Protein 6L9S (pdb70)

Solvent-accessible surface area: 5940 Å² total; per-residue (Å²): 122,49,43,51,91,9,96,3,14,5,60,35,82,89,58,30,15,88,81,153,119,17,42,0,24,44,52,91,82,0,42,0,27,0,97,1,70,6,112,86,46,76,0,0,0,0,0,0,102,19,20,119,96,26,0,50,134,0,28,111,76,0,93,119,54,12,105,103,44,19,22,9,110,80,108,93,60,6,30,11,23,1,131,19,20,31,65,66,26,66,47,73,16,87,19,89,3,34,66,70,33,88,25,8,0,0,0,1,65,36,69,14,32,97,42,29,0,106,6,49,0,52,4,25,139

Secondary structure (DSSP, 8-state):
---SEEEEEB-TTSSSBS-SEEEEETTSEEEEEEE---SS--B--EEESSSHHHHHHHHHHHHHH-TTT---SS-TTEEEE---BPTT-EEEEEEE--SSEEEEEE--STTTTTTT-EEEEEEE-

Organism: Roseiflexus castenholzii (strain DSM 13941 / HLO8) (NCBI:txid383372)

Nearest PDB structures (foldseek):
  6l9s-assembly1_A  TM=1.008E+00  e=8.672E-29  Roseiflexus castenholzii DSM 13941
  2aan-assembly1_A  TM=9.507E-01  e=1.777E-15  Chloroflexus aurantiacus
  1ov8-assembly1_A  TM=9.405E-01  e=5.048E-15  Chloroflexus aurantiacus
  2dv6-assembly1_D  TM=6.921E-01  e=9.393E-07  Hyphomicrobium denitrificans
  1kcw-assembly1_A  TM=6.116E-01  e=3.022E-04  Homo sapiens

B-factor: mean 22.35, std 5.27, range [14.63, 41.98]

Structure (mmCIF, N/CA/C/O backbone):
data_6L9S
#
_entry.id   6L9S
#
_cell.length_a   30.989
_cell.length_b   57.420
_cell.length_c   65.040
_cell.angle_alpha   90.000
_cell.angle_beta   90.000
_cell.angle_gamma   90.000
#
_symmetry.space_group_name_H-M   'P 2 21 21'
#
loop_
_entity.id
_entity.type
_entity.pdbx_description
1 polymer 'Blue (Type 1) copper domain protein'
2 non-polymer 'COPPER (I) ION'
3 water water
#
loop_
_atom_site.group_PDB
_atom_site.id
_atom_site.type_symbol
_atom_site.label_atom_id
_atom_site.label_alt_id
_atom_site.label_comp_id
_atom_site.label_asym_id
_atom_site.label_entity_id
_atom_site.label_seq_id
_atom_site.pdbx_PDB_ins_code
_atom_site.Cartn_x
_atom_site.Cartn_y
_atom_site.Cartn_z
_atom_site.occupancy
_atom_site.B_iso_or_equiv
_atom_site.auth_seq_id
_atom_site.auth_comp_id
_atom_site.auth_asym_id
_atom_site.auth_atom_id
_atom_site.pdbx_PDB_model_num
ATOM 1 N N . GLY A 1 5 ? -0.910 -30.535 12.898 1.00 38.42 35 GLY A N 1
ATOM 2 C CA . GLY A 1 5 ? -0.907 -29.040 12.858 1.00 37.56 35 GLY A CA 1
ATOM 3 C C . GLY A 1 5 ? -2.266 -28.421 13.162 1.00 35.43 35 GLY A C 1
ATOM 4 O O . GLY A 1 5 ? -2.363 -27.201 13.293 1.00 37.62 35 GLY A O 1
ATOM 5 N N . ALA A 1 6 ? -3.311 -29.251 13.278 1.00 33.19 36 ALA A N 1
ATOM 6 C CA . ALA A 1 6 ? -4.679 -28.790 13.527 1.00 31.42 36 ALA A CA 1
ATOM 7 C C . ALA A 1 6 ? -4.800 -28.252 14.961 1.00 30.50 36 ALA A C 1
ATOM 8 O O . ALA A 1 6 ? -4.316 -28.872 15.908 1.00 30.00 36 ALA A O 1
ATOM 10 N N . SER A 1 7 ? -5.466 -27.099 15.102 1.00 27.54 37 SER A N 1
ATOM 11 C CA . SER A 1 7 ? -5.671 -26.436 16.381 1.00 26.38 37 SER A CA 1
ATOM 12 C C . SER A 1 7 ? -7.132 -25.988 16.504 1.00 23.86 37 SER A C 1
ATOM 13 O O . SER A 1 7 ?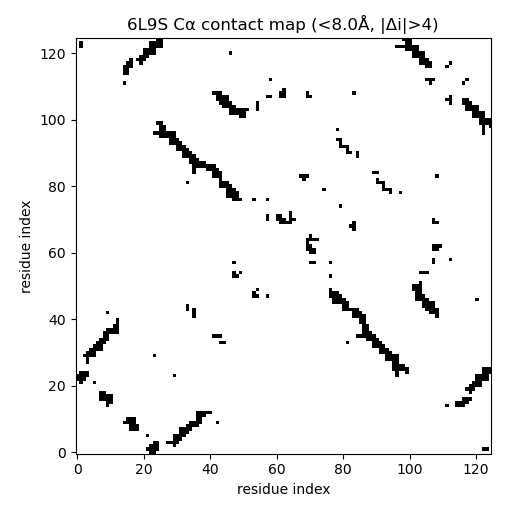 -7.796 -25.752 15.491 1.00 22.38 37 SER A O 1
ATOM 16 N N . THR A 1 8 ? -7.614 -25.873 17.749 1.00 22.52 38 THR A N 1
ATOM 17 C CA . THR A 1 8 ? -8.968 -25.396 18.041 1.00 22.78 38 THR A CA 1
ATOM 18 C C . THR A 1 8 ? -8.952 -23.929 18.497 1.00 22.68 38 THR A C 1
ATOM 19 O O . THR A 1 8 ? -10.011 -23.368 18.773 1.00 21.85 38 THR A O 1
ATOM 23 N N . THR A 1 9 ? -7.759 -23.331 18.595 1.00 23.01 39 THR A N 1
ATOM 24 C CA . THR A 1 9 ? -7.593 -21.940 19.004 1.00 23.71 39 THR A CA 1
ATOM 25 C C . THR A 1 9 ? -6.667 -21.246 18.005 1.00 23.61 39 THR A C 1
ATOM 26 O O . THR A 1 9 ? -5.514 -21.633 17.858 1.00 23.52 39 THR A O 1
ATOM 30 N N . ILE A 1 10 ? -7.195 -20.219 17.334 1.00 22.67 40 ILE A N 1
ATOM 31 C CA . ILE A 1 10 ? -6.513 -19.570 16.232 1.00 22.68 40 ILE A CA 1
ATOM 32 C C . ILE A 1 10 ? -6.447 -18.073 16.533 1.00 22.06 40 ILE A C 1
ATOM 33 O O . ILE A 1 10 ? -7.445 -17.479 16.924 1.00 21.73 40 ILE A O 1
ATOM 38 N N . GLU A 1 11 ? -5.256 -17.496 16.362 1.00 22.17 41 GLU A N 1
ATOM 39 C CA . GLU A 1 11 ? -5.038 -16.063 16.438 1.00 24.33 41 GLU A CA 1
ATOM 40 C C . GLU A 1 11 ? -4.573 -15.569 15.067 1.00 23.08 41 GLU A C 1
ATOM 41 O O . GLU A 1 11 ? -3.654 -16.128 14.480 1.00 22.66 41 GLU A O 1
ATOM 47 N N . ILE A 1 12 ? -5.233 -14.522 14.569 1.00 21.97 42 ILE A N 1
ATOM 48 C CA . ILE A 1 12 ? -4.945 -13.959 13.262 1.00 20.99 42 ILE A CA 1
ATOM 49 C C . ILE A 1 12 ? -5.156 -12.443 13.335 1.00 21.19 42 ILE A C 1
ATOM 50 O O . ILE A 1 12 ? -5.950 -11.965 14.141 1.00 20.55 42 ILE A O 1
ATOM 55 N N . ALA A 1 13 ? -4.413 -11.711 12.499 1.00 21.02 43 ALA A N 1
ATOM 56 C CA . ALA A 1 13 ? -4.410 -10.262 12.503 1.00 21.09 43 ALA A CA 1
ATOM 57 C C . ALA A 1 13 ? -4.147 -9.737 11.091 1.00 21.29 43 ALA A C 1
ATOM 58 O O . ALA A 1 13 ? -3.608 -10.447 10.240 1.00 19.96 43 ALA A O 1
ATOM 60 N N . SER A 1 14 ? -4.512 -8.470 10.871 1.00 21.29 44 SER A N 1
ATOM 61 C CA . SER A 1 14 ? -4.102 -7.750 9.687 1.00 21.71 44 SER A CA 1
ATOM 62 C C . SER A 1 14 ? -2.576 -7.602 9.698 1.00 22.25 44 SER A C 1
ATOM 63 O O . SER A 1 14 ? -1.972 -7.550 10.764 1.00 21.80 44 SER A O 1
ATOM 66 N N . ASP A 1 15 ? -1.986 -7.542 8.500 1.00 23.32 45 ASP A N 1
ATOM 67 C CA . ASP A 1 15 ? -0.558 -7.310 8.300 1.00 24.60 45 ASP A CA 1
ATOM 68 C C . ASP A 1 15 ? -0.282 -5.798 8.289 1.00 25.18 45 ASP A C 1
ATOM 69 O O . ASP A 1 15 ? -0.047 -5.205 7.231 1.00 25.04 45 ASP A O 1
ATOM 74 N N . GLY A 1 16 ? -0.289 -5.191 9.478 1.00 26.49 46 GLY A N 1
ATOM 75 C CA . GLY A 1 16 ? -0.124 -3.743 9.631 1.00 27.25 46 GLY A CA 1
ATOM 76 C C . GLY A 1 16 ? -1.154 -2.975 8.816 1.00 27.66 46 GLY A C 1
ATOM 77 O O . GLY A 1 16 ? -2.356 -3.113 9.053 1.00 27.68 46 GLY A O 1
ATOM 78 N N . GLU A 1 17 ? -0.674 -2.205 7.829 1.00 28.48 47 GLU A N 1
ATOM 79 C CA . GLU A 1 17 ? -1.512 -1.350 6.979 1.00 28.93 47 GLU A CA 1
ATOM 80 C C . GLU A 1 17 ? -1.826 -2.028 5.638 1.00 28.71 47 GLU A C 1
ATOM 81 O O . GLU A 1 17 ? -2.574 -1.474 4.829 1.00 28.46 47 GLU A O 1
ATOM 87 N N . ASN A 1 18 ? -1.275 -3.225 5.408 1.00 28.11 48 ASN A N 1
ATOM 88 C CA . ASN A 1 18 ? -1.422 -3.916 4.129 1.00 27.36 48 ASN A CA 1
ATOM 89 C C . ASN A 1 18 ? -2.768 -4.650 4.084 1.00 26.41 48 ASN A C 1
ATOM 90 O O . ASN A 1 18 ? -3.363 -4.953 5.124 1.00 25.41 48 ASN A O 1
ATOM 95 N N . LEU A 1 19 ? -3.229 -4.932 2.859 1.00 25.16 49 LEU A N 1
ATOM 96 C CA . LEU A 1 19 ? -4.448 -5.696 2.615 1.00 23.69 49 LEU A CA 1
ATOM 97 C C . LEU A 1 19 ? -4.099 -7.188 2.624 1.00 23.00 49 LEU A C 1
ATOM 98 O O . LEU A 1 19 ? -4.091 -7.847 1.585 1.00 21.33 49 LEU A O 1
ATOM 103 N N . ALA A 1 20 ? -3.789 -7.692 3.821 1.00 21.71 50 ALA A N 1
ATOM 104 C CA . ALA A 1 20 ? -3.402 -9.073 4.031 1.00 21.05 50 ALA A CA 1
ATOM 105 C C . ALA A 1 20 ? -3.555 -9.415 5.514 1.00 20.36 50 ALA A C 1
ATOM 106 O O . ALA A 1 20 ? -3.585 -8.516 6.363 1.00 20.26 50 ALA A O 1
ATOM 108 N N . TYR A 1 21 ? -3.685 -10.716 5.793 1.00 20.08 51 TYR A N 1
ATOM 109 C CA . TYR A 1 21 ? -3.602 -11.271 7.136 1.00 20.14 51 TYR A CA 1
ATOM 110 C C . TYR A 1 21 ? -2.146 -11.676 7.390 1.00 20.84 51 TYR A C 1
ATOM 111 O O . TYR A 1 21 ? -1.352 -11.770 6.448 1.00 20.90 51 TYR A O 1
ATOM 120 N N . ASP A 1 22 ? -1.806 -11.924 8.659 1.00 21.48 52 ASP A N 1
ATOM 121 C CA . ASP A 1 22 ? -0.462 -12.353 9.024 1.00 22.22 52 ASP A CA 1
ATOM 122 C C . ASP A 1 22 ? -0.319 -13.864 8.777 1.00 22.96 52 ASP A C 1
ATOM 123 O O . ASP A 1 22 ? 0.776 -14.410 8.905 1.00 22.42 52 ASP A O 1
ATOM 128 N N . LYS A 1 23 ? -1.431 -14.519 8.416 1.00 23.94 53 LYS A N 1
ATOM 129 C CA . LYS A 1 23 ? -1.480 -15.940 8.056 1.00 25.04 53 LYS A CA 1
ATOM 130 C C . LYS A 1 23 ? -2.390 -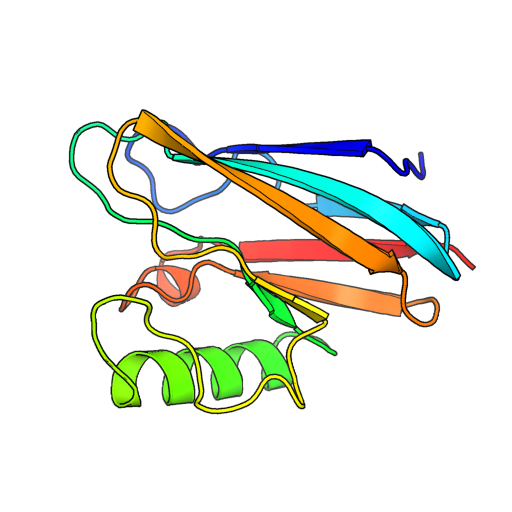16.116 6.836 1.00 24.76 53 LYS A C 1
ATOM 131 O O . LYS A 1 23 ? -3.522 -15.638 6.848 1.00 23.19 53 LYS A O 1
ATOM 137 N N 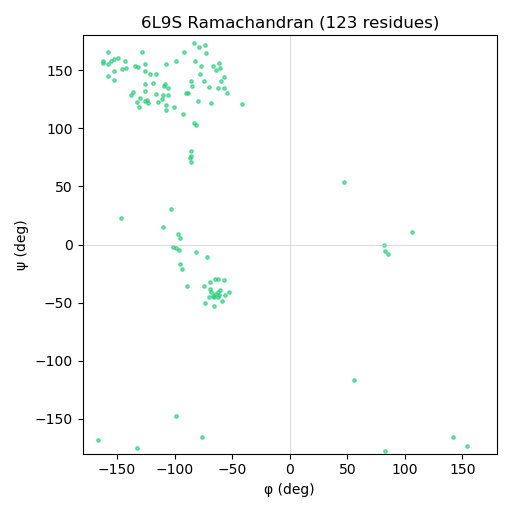. LYS A 1 24 ? -1.903 -16.802 5.794 1.00 24.95 54 LYS A N 1
ATOM 138 C CA . LYS A 1 24 ? -2.749 -17.115 4.640 1.00 26.39 54 LYS A CA 1
ATOM 139 C C . LYS A 1 24 ? -3.339 -18.526 4.785 1.00 25.19 54 LYS A C 1
ATOM 140 O O . LYS A 1 24 ? -4.139 -18.930 3.953 1.00 24.30 54 LYS A O 1
ATOM 146 N N . GLU A 1 25 ? -2.947 -19.270 5.826 1.00 24.90 55 GLU A N 1
ATOM 147 C CA . GLU A 1 25 ? -3.522 -20.601 6.058 1.00 25.75 55 GLU A CA 1
ATOM 148 C C . GLU A 1 25 ? -3.473 -20.963 7.547 1.00 23.74 55 GLU A C 1
ATOM 149 O O . GLU A 1 25 ? -2.601 -20.528 8.286 1.00 22.71 55 GLU A O 1
ATOM 155 N N . PHE A 1 26 ? -4.455 -21.763 7.969 1.00 22.12 56 PHE A N 1
ATOM 156 C CA . PHE A 1 26 ? -4.424 -22.441 9.251 1.00 21.12 56 PHE A CA 1
ATOM 157 C C . PHE A 1 26 ? -5.315 -23.683 9.158 1.00 20.46 56 PHE A C 1
ATOM 158 O O . PHE A 1 26 ? -6.180 -23.776 8.279 1.00 20.50 56 PHE A O 1
ATOM 166 N N . THR A 1 27 ? -5.056 -24.648 10.044 1.00 19.64 57 THR A N 1
ATOM 167 C CA . THR A 1 27 ? -5.742 -25.928 10.029 1.00 19.41 57 THR A CA 1
ATOM 168 C C . THR A 1 27 ? -6.500 -26.118 11.345 1.00 18.64 57 THR A C 1
ATOM 169 O O . THR A 1 27 ? -5.994 -25.787 12.422 1.00 19.42 57 THR A O 1
ATOM 173 N N . VAL A 1 28 ? -7.717 -26.654 11.232 1.00 17.62 58 VAL A N 1
ATOM 174 C CA . VAL A 1 28 ? -8.574 -26.927 12.371 1.00 17.34 58 VAL A CA 1
ATOM 175 C C . VAL A 1 28 ? -9.114 -28.347 12.240 1.00 17.21 58 VAL A C 1
ATOM 176 O O . VAL A 1 28 ? -9.251 -28.863 11.134 1.00 17.14 58 VAL A O 1
ATOM 180 N N . PRO A 1 29 ? -9.452 -29.020 13.361 1.00 17.53 59 PRO A N 1
ATOM 181 C CA . PRO A 1 29 ? -10.030 -30.362 13.297 1.00 17.54 59 PRO A CA 1
ATOM 182 C C . PRO A 1 29 ? -11.553 -30.332 13.094 1.00 17.54 59 PRO A C 1
ATOM 183 O O . PRO A 1 29 ? -12.252 -29.551 13.747 1.00 17.94 59 PRO A O 1
ATOM 187 N N . THR A 1 30 ? -12.042 -31.203 12.205 1.00 17.98 60 THR A N 1
ATOM 188 C CA . THR A 1 30 ? -13.454 -31.272 11.848 1.00 18.15 60 THR A CA 1
ATOM 189 C C . THR A 1 30 ? -14.304 -31.568 13.092 1.00 18.37 60 THR A C 1
ATOM 190 O O . THR A 1 30 ? -13.911 -32.360 13.961 1.00 18.51 60 THR A O 1
ATOM 194 N N . GLY A 1 31 ? -15.466 -30.907 13.164 1.00 17.97 61 GLY A N 1
ATOM 195 C CA . GLY A 1 31 ? -16.536 -31.259 14.085 1.00 18.51 61 GLY A CA 1
ATOM 196 C C . GLY A 1 31 ? -16.339 -30.720 15.494 1.00 18.51 61 GLY A C 1
ATOM 197 O O . GLY A 1 31 ? -17.190 -30.949 16.350 1.00 19.26 61 GLY A O 1
ATOM 198 N N . GLN A 1 32 ? -15.237 -30.000 15.736 1.00 18.44 62 GLN A N 1
ATOM 199 C CA . GLN A 1 32 ? -14.900 -29.491 17.069 1.00 18.49 62 GLN A CA 1
ATOM 200 C C . GLN A 1 32 ? -15.121 -27.973 17.122 1.00 18.13 62 GLN A C 1
ATOM 201 O O . GLN A 1 32 ? -15.083 -27.281 16.097 1.00 17.67 62 GLN A O 1
ATOM 207 N N . THR A 1 33 ? -15.353 -27.470 18.339 1.00 17.48 63 THR A N 1
ATOM 208 C CA . THR A 1 33 ? -15.521 -26.045 18.591 1.00 17.10 63 THR A CA 1
ATOM 209 C C . THR A 1 33 ? -14.180 -25.342 18.352 1.00 17.42 63 THR A C 1
ATOM 210 O O . THR A 1 33 ? -13.179 -25.678 18.974 1.00 16.36 63 THR A O 1
ATOM 214 N N . ILE A 1 34 ? -14.184 -24.375 17.428 1.00 17.67 64 ILE A N 1
ATOM 215 C CA . ILE A 1 34 ? -13.004 -23.592 17.084 1.00 18.02 64 ILE A CA 1
ATOM 216 C C . ILE A 1 34 ? -13.193 -22.175 17.627 1.00 18.07 64 ILE A C 1
ATOM 217 O O . ILE A 1 34 ? -14.281 -21.615 17.520 1.00 17.71 64 ILE A O 1
ATOM 222 N N . THR A 1 35 ? -12.117 -21.619 18.190 1.00 18.62 65 THR A N 1
ATOM 223 C CA . THR A 1 35 ? -12.046 -20.217 18.581 1.00 19.75 65 THR A CA 1
ATOM 224 C C . THR A 1 35 ? -11.063 -19.508 17.647 1.00 19.69 65 THR A C 1
ATOM 225 O O . THR A 1 35 ? -9.927 -19.946 17.502 1.00 20.40 65 THR A O 1
ATOM 229 N N . VAL A 1 36 ? -11.525 -18.432 17.003 1.00 19.22 66 VAL A N 1
ATOM 230 C CA . VAL A 1 36 ? -10.680 -17.595 16.176 1.00 18.97 66 VAL A CA 1
ATOM 231 C C . VAL A 1 36 ? -10.771 -16.162 16.712 1.00 19.27 66 VAL A C 1
ATOM 232 O O . VAL A 1 36 ? -11.863 -15.589 16.789 1.00 18.87 66 VAL A O 1
ATOM 236 N N . THR A 1 37 ? -9.616 -15.603 17.084 1.00 18.84 67 THR A N 1
ATOM 237 C CA . THR A 1 37 ? -9.514 -14.220 17.502 1.00 19.17 67 THR A CA 1
ATOM 238 C C . THR A 1 37 ? -8.814 -13.423 16.400 1.00 19.41 67 THR A C 1
ATOM 239 O O . THR A 1 37 ? -7.669 -13.720 16.047 1.00 19.46 67 THR A O 1
ATOM 243 N N . PHE A 1 38 ? -9.520 -12.416 15.872 1.00 19.48 68 PHE A N 1
ATOM 244 C CA . PHE A 1 38 ? -9.005 -11.546 14.828 1.00 19.80 68 PHE A CA 1
ATOM 245 C C . PHE A 1 38 ? -8.751 -10.148 15.408 1.00 20.60 68 PHE A C 1
ATOM 246 O O . PHE A 1 38 ? -9.637 -9.566 16.035 1.00 19.59 68 PHE A O 1
ATOM 254 N N . LYS A 1 39 ? -7.539 -9.629 15.179 1.00 21.53 69 LYS A N 1
ATOM 255 C CA . LYS A 1 39 ? -7.136 -8.287 15.608 1.00 22.90 69 LYS A CA 1
ATOM 256 C C . LYS A 1 39 ? -6.885 -7.415 14.372 1.00 21.35 69 LYS A C 1
ATOM 257 O O . LYS A 1 39 ? -6.072 -7.759 13.528 1.00 20.49 69 LYS A O 1
ATOM 263 N N . ASN A 1 40 ? -7.599 -6.289 14.281 1.00 20.93 70 ASN A N 1
ATOM 264 C CA . ASN A 1 40 ? -7.297 -5.238 13.321 1.00 21.19 70 ASN A CA 1
ATOM 265 C C . ASN A 1 40 ? -6.160 -4.379 13.898 1.00 22.25 70 ASN A C 1
ATOM 266 O O . ASN A 1 40 ? -6.381 -3.547 14.774 1.00 21.80 70 ASN A O 1
ATOM 271 N N . THR A 1 41 ? -4.942 -4.599 13.392 1.00 23.82 71 THR A N 1
ATOM 272 C CA . THR A 1 41 ? -3.736 -3.936 13.882 1.00 24.80 71 THR A CA 1
ATOM 273 C C . THR A 1 41 ? -3.413 -2.696 13.040 1.00 25.06 71 THR A C 1
ATOM 274 O O . THR A 1 41 ? -2.372 -2.078 13.240 1.00 25.18 71 THR A O 1
ATOM 278 N N . SER A 1 42 ? -4.293 -2.343 12.095 1.00 25.93 72 SER A N 1
ATOM 279 C CA . SER A 1 42 ? -4.076 -1.181 11.245 1.00 26.05 72 SER A CA 1
ATOM 280 C C . SER A 1 42 ? -4.297 0.093 12.067 1.00 27.33 72 SER A C 1
ATOM 281 O O . SER A 1 42 ? -4.879 0.046 13.156 1.00 26.91 72 SER A O 1
ATOM 284 N N . THR A 1 43 ? -3.823 1.215 11.517 1.00 28.03 73 THR A N 1
ATOM 285 C CA . THR A 1 43 ? -3.918 2.533 12.123 1.00 29.31 73 THR A CA 1
ATOM 286 C C . THR A 1 43 ? -5.222 3.211 11.696 1.00 28.45 73 THR A C 1
ATOM 287 O O . THR A 1 43 ? -5.811 3.950 12.484 1.00 27.95 73 THR A O 1
ATOM 291 N N . ALA A 1 44 ? -5.654 2.973 10.450 1.00 28.31 74 ALA A N 1
ATOM 292 C CA . ALA A 1 44 ? -6.711 3.788 9.855 1.00 28.73 74 ALA A CA 1
ATOM 293 C C . ALA A 1 44 ? -7.606 2.993 8.894 1.00 29.48 74 ALA A C 1
ATOM 294 O O . ALA A 1 44 ? -8.266 3.603 8.052 1.00 30.96 74 ALA A O 1
ATOM 296 N N . GLN A 1 45 ? -7.669 1.663 9.033 1.00 28.89 75 GLN A N 1
ATOM 297 C CA . GLN A 1 45 ? -8.464 0.838 8.115 1.00 28.12 75 GLN A CA 1
ATOM 298 C C . GLN A 1 45 ? -9.453 -0.032 8.893 1.00 26.11 75 GLN A C 1
ATOM 299 O O . GLN A 1 45 ? -9.239 -0.347 10.061 1.00 25.38 75 GLN A O 1
ATOM 305 N N . GLN A 1 46 ? -10.536 -0.409 8.209 1.00 24.91 76 GLN A N 1
ATOM 306 C CA . GLN A 1 46 ? -11.555 -1.298 8.745 1.00 24.11 76 GLN A CA 1
ATOM 307 C C . GLN A 1 46 ? -11.393 -2.673 8.093 1.00 22.11 76 GLN A C 1
ATOM 308 O O . GLN A 1 46 ? -11.221 -2.768 6.871 1.00 22.19 76 GLN A O 1
ATOM 314 N N . HIS A 1 47 ? -11.450 -3.716 8.930 1.00 20.01 77 HIS A N 1
ATOM 315 C CA . HIS A 1 47 ? -11.280 -5.098 8.516 1.00 19.04 77 HIS A CA 1
ATOM 316 C C . HIS A 1 47 ? -12.225 -6.015 9.297 1.00 18.28 77 HIS A C 1
ATOM 317 O O . HIS A 1 47 ? -12.564 -5.754 10.457 1.00 17.10 77 HIS A O 1
ATOM 324 N N . ASN A 1 48 ? -12.588 -7.133 8.659 1.00 17.88 78 ASN A N 1
ATOM 325 C CA . ASN A 1 48 ? -13.208 -8.253 9.328 1.00 17.62 78 ASN A CA 1
ATOM 326 C C . ASN A 1 48 ? -12.486 -9.528 8.879 1.00 17.84 78 ASN A C 1
ATOM 327 O O . ASN A 1 48 ? -11.485 -9.474 8.161 1.00 17.73 78 ASN A O 1
ATOM 332 N N . ILE A 1 49 ? -12.999 -10.669 9.334 1.00 17.53 79 ILE A N 1
ATOM 333 C CA . ILE A 1 49 ? -12.696 -11.948 8.737 1.00 17.65 79 ILE A CA 1
ATOM 334 C C . ILE A 1 49 ? -14.007 -12.731 8.621 1.00 17.49 79 ILE A C 1
ATOM 335 O O . ILE A 1 49 ? -14.798 -12.807 9.569 1.00 17.41 79 ILE A O 1
ATOM 340 N N . VAL A 1 50 ? -14.220 -13.278 7.425 1.00 17.34 80 VAL A N 1
ATOM 341 C CA . VAL A 1 50 ? -15.378 -14.057 7.079 1.00 17.60 80 VAL A CA 1
ATOM 342 C C . VAL A 1 50 ? -14.875 -15.396 6.538 1.00 17.58 80 VAL A C 1
ATOM 343 O O . VAL A 1 50 ? -14.098 -15.419 5.594 1.00 17.88 80 VAL A O 1
ATOM 347 N N . ILE A 1 51 ? -15.322 -16.491 7.158 1.00 17.56 81 ILE A N 1
ATOM 348 C CA . ILE A 1 51 ? -15.015 -17.844 6.702 1.00 17.75 81 ILE A CA 1
ATOM 349 C C . ILE A 1 51 ? -16.241 -18.365 5.941 1.00 17.61 81 ILE A C 1
ATOM 350 O O . ILE A 1 51 ? -17.339 -18.478 6.522 1.00 16.69 81 ILE A O 1
ATOM 355 N N . VAL A 1 52 ? -16.055 -18.668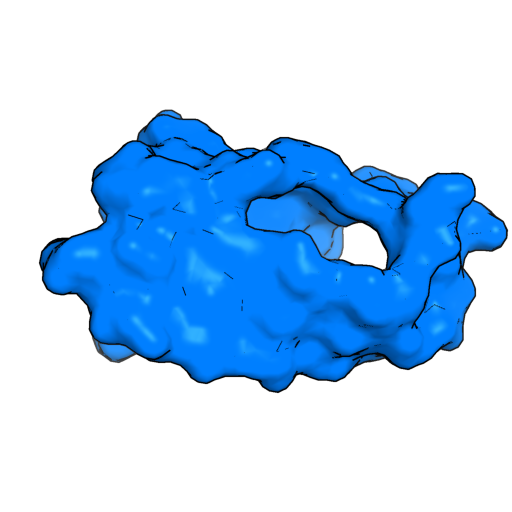 4.648 1.00 17.46 82 VAL A N 1
ATOM 356 C CA . VAL A 1 52 ? -17.169 -19.051 3.772 1.00 18.18 82 VAL A CA 1
ATOM 357 C C . VAL A 1 52 ? -17.226 -20.578 3.640 1.00 19.22 82 VAL A C 1
ATOM 358 O O . VAL A 1 52 ? -16.224 -21.276 3.847 1.00 17.89 82 VAL A O 1
ATOM 362 N N . LYS A 1 53 ? -18.415 -21.070 3.268 1.00 20.78 83 LYS A N 1
ATOM 363 C CA . LYS A 1 53 ? -18.680 -22.491 3.077 1.00 22.64 83 LYS A CA 1
ATOM 364 C C . LYS A 1 53 ? -18.296 -22.879 1.647 1.00 21.83 83 LYS A C 1
ATOM 365 O O . LYS A 1 53 ? -19.161 -23.071 0.793 1.00 21.37 83 LYS A O 1
ATOM 371 N N . GLY A 1 54 ? -16.990 -22.963 1.396 1.00 20.72 84 GLY A N 1
ATOM 372 C CA . GLY A 1 54 ? -16.477 -23.327 0.093 1.00 20.26 84 GLY A CA 1
ATOM 373 C C . GLY A 1 54 ? -15.236 -22.535 -0.258 1.00 19.40 84 GLY A C 1
ATOM 374 O O . GLY A 1 54 ? -14.610 -21.907 0.609 1.00 18.37 84 GLY A O 1
ATOM 375 N N . GLY A 1 55 ? -14.880 -22.588 -1.542 1.00 18.82 85 GLY A N 1
ATOM 376 C CA . GLY A 1 55 ? -13.663 -22.006 -2.042 1.00 19.36 85 GLY A CA 1
ATOM 377 C C . GLY A 1 55 ? -13.910 -20.651 -2.672 1.00 19.71 85 GLY A C 1
ATOM 378 O O . GLY A 1 55 ? -14.831 -19.934 -2.289 1.00 18.91 85 GLY A O 1
ATOM 379 N N . GLU A 1 56 ? -13.101 -20.351 -3.689 1.00 21.18 86 GLU A N 1
ATOM 380 C CA . GLU A 1 56 ? -12.962 -19.020 -4.261 1.00 22.53 86 GLU A CA 1
ATOM 381 C C . GLU A 1 56 ? -14.277 -18.571 -4.913 1.00 22.12 86 GLU A C 1
ATOM 382 O O . GLU A 1 56 ? -14.557 -17.372 -4.956 1.00 21.65 86 GLU A O 1
ATOM 388 N N . ASP A 1 57 ? -15.065 -19.527 -5.423 1.00 21.42 87 ASP A N 1
ATOM 389 C CA . ASP A 1 57 ? -16.354 -19.225 -6.062 1.00 21.68 87 ASP A CA 1
ATOM 390 C C . ASP A 1 57 ? -17.334 -18.673 -5.017 1.00 20.71 87 ASP A C 1
ATOM 391 O O . ASP A 1 57 ? -18.009 -17.671 -5.260 1.00 21.66 87 ASP A O 1
ATOM 396 N N . VAL A 1 58 ? -17.392 -19.329 -3.855 1.00 19.89 88 VAL A N 1
ATOM 397 C CA . VAL A 1 58 ? -18.299 -18.957 -2.765 1.00 19.50 88 VAL A CA 1
ATOM 398 C C . VAL A 1 58 ? -17.846 -17.611 -2.180 1.00 19.23 88 VAL A C 1
ATOM 399 O O . VAL A 1 58 ? -18.674 -16.751 -1.880 1.00 19.11 88 VAL A O 1
ATOM 403 N N . ALA A 1 59 ? -16.526 -17.433 -2.043 1.00 18.94 89 ALA A N 1
ATOM 404 C CA . ALA A 1 59 ? -15.940 -16.206 -1.488 1.00 18.80 89 ALA A CA 1
ATOM 405 C C . ALA A 1 59 ? -16.278 -14.996 -2.371 1.00 18.84 89 ALA A C 1
ATOM 406 O O . ALA A 1 59 ? -16.577 -13.912 -1.863 1.00 18.67 89 ALA A O 1
ATOM 408 N N . ALA A 1 60 ? -16.218 -15.180 -3.693 1.00 19.04 90 ALA A N 1
ATOM 409 C CA . ALA A 1 60 ? -16.489 -14.101 -4.640 1.00 19.43 90 ALA A CA 1
ATOM 410 C C . ALA A 1 60 ? -17.955 -13.653 -4.526 1.00 19.55 90 ALA A C 1
ATOM 411 O O . ALA A 1 60 ? -18.244 -12.457 -4.541 1.00 19.74 90 ALA A O 1
ATOM 413 N N . LYS A 1 61 ? -18.872 -14.618 -4.407 1.00 20.26 91 LYS A N 1
ATOM 414 C CA . LYS A 1 61 ? -20.314 -14.342 -4.305 1.00 21.06 91 LYS A CA 1
ATOM 415 C C . LYS A 1 61 ? -20.619 -13.615 -2.992 1.00 20.52 91 LYS A C 1
ATOM 416 O O . LYS A 1 61 ? -21.382 -12.643 -2.986 1.00 20.49 91 LYS A O 1
ATOM 422 N N . VAL A 1 62 ? -20.012 -14.086 -1.898 1.00 19.51 92 VAL A N 1
ATOM 423 C CA . VAL A 1 62 ? -20.177 -13.467 -0.578 1.00 19.34 92 VAL A CA 1
ATOM 424 C C . VAL A 1 62 ? -19.636 -12.033 -0.626 1.00 19.39 92 VAL A C 1
ATOM 425 O O . VAL A 1 62 ? -20.288 -11.108 -0.131 1.00 18.90 92 VAL A O 1
ATOM 429 N N . ASP A 1 63 ? -18.455 -11.865 -1.232 1.00 19.35 93 ASP A N 1
ATOM 430 C CA . ASP A 1 63 ? -17.796 -10.569 -1.312 1.00 20.14 93 ASP A CA 1
ATOM 431 C C . ASP A 1 63 ? -18.698 -9.582 -2.063 1.00 21.25 93 ASP A C 1
ATOM 432 O O . ASP A 1 63 ? -18.780 -8.412 -1.683 1.00 20.94 93 ASP A O 1
ATOM 437 N N . GLU A 1 64 ? -19.366 -10.063 -3.121 1.00 23.23 94 GLU A N 1
ATOM 438 C CA . GLU A 1 64 ? -20.269 -9.244 -3.941 1.00 25.73 94 GLU A CA 1
ATOM 439 C C . GLU A 1 64 ? -21.537 -8.898 -3.146 1.00 25.23 94 GLU A C 1
ATOM 440 O O . GLU A 1 64 ? -21.985 -7.747 -3.161 1.00 24.16 94 GLU A O 1
ATOM 446 N N . GLU A 1 65 ? -22.123 -9.890 -2.465 1.00 24.70 95 GLU A N 1
ATOM 447 C CA . GLU A 1 65 ? -23.267 -9.645 -1.577 1.00 25.88 95 GLU A CA 1
ATOM 448 C C . GLU A 1 65 ? -22.888 -8.590 -0.530 1.00 24.52 95 GLU A C 1
ATOM 449 O O . GLU A 1 65 ? -23.669 -7.686 -0.245 1.00 23.92 95 GLU A O 1
ATOM 455 N N . ALA A 1 66 ? -21.678 -8.728 0.024 1.00 23.45 96 ALA A N 1
ATOM 456 C CA . ALA A 1 66 ? -21.185 -7.889 1.108 1.00 23.73 96 ALA A CA 1
ATOM 457 C C . ALA A 1 66 ? -21.165 -6.413 0.689 1.00 23.67 96 ALA A C 1
ATOM 458 O O . ALA A 1 66 ? -21.644 -5.559 1.430 1.00 23.55 96 ALA A O 1
ATOM 460 N N . ILE A 1 67 ? -20.609 -6.116 -0.492 1.00 23.79 97 ILE A N 1
ATOM 461 C CA . ILE A 1 67 ? -20.482 -4.719 -0.944 1.00 24.27 97 ILE A CA 1
ATOM 462 C C . ILE A 1 67 ? -21.875 -4.147 -1.252 1.00 24.45 97 ILE A C 1
ATOM 463 O O . ILE A 1 67 ? -22.109 -2.952 -1.049 1.00 24.67 97 ILE A O 1
ATOM 468 N N . ASN A 1 68 ? -22.795 -4.997 -1.722 1.00 24.65 98 ASN A N 1
ATOM 469 C CA . ASN A 1 68 ? -24.179 -4.590 -1.965 1.00 26.05 98 ASN A CA 1
ATOM 470 C C . ASN A 1 68 ? -24.902 -4.325 -0.639 1.00 25.99 98 ASN A C 1
ATOM 471 O O . ASN A 1 68 ? -25.709 -3.403 -0.563 1.00 27.38 98 ASN A O 1
ATOM 476 N N . ALA A 1 69 ? -24.612 -5.157 0.362 1.00 25.68 99 ALA A N 1
ATOM 477 C CA . ALA A 1 69 ? -25.177 -5.041 1.724 1.00 25.30 99 ALA A CA 1
ATOM 478 C C . ALA A 1 69 ? -24.756 -3.703 2.343 1.00 24.77 99 ALA A C 1
ATOM 479 O O . ALA A 1 69 ? -25.575 -3.066 2.929 1.00 25.94 99 ALA A O 1
ATOM 481 N N . GLY A 1 70 ? -23.507 -3.318 2.195 1.00 23.35 100 GLY A N 1
ATOM 482 C CA . GLY A 1 70 ? -23.049 -2.011 2.668 1.00 23.33 100 GLY A CA 1
ATOM 483 C C . GLY A 1 70 ? -22.694 -1.933 4.138 1.00 22.84 100 GLY A C 1
ATOM 484 O O . GLY A 1 70 ? -22.774 -2.914 4.828 1.00 21.94 100 GLY A O 1
ATOM 485 N N . PRO A 1 71 ? -22.328 -0.729 4.562 1.00 22.87 101 PRO A N 1
ATOM 486 C CA . PRO A 1 71 ? -21.937 -0.442 5.933 1.00 22.73 101 PRO A CA 1
ATOM 487 C C . PRO A 1 71 ? -23.106 -0.586 6.918 1.00 22.64 101 PRO A C 1
ATOM 488 O O . PRO A 1 71 ? -24.216 -0.473 6.541 1.00 23.18 101 PRO A O 1
ATOM 492 N N . PRO A 1 72 ? -22.789 -0.878 8.170 1.00 23.32 102 PRO A N 1
ATOM 493 C CA . PRO A 1 72 ? -21.424 -0.833 8.697 1.00 22.96 102 PRO A CA 1
ATOM 494 C C . PRO A 1 72 ? -20.657 -2.164 8.647 1.00 22.18 102 PRO A C 1
ATOM 495 O O . PRO A 1 72 ? -19.471 -2.139 8.625 1.00 21.47 102 PRO A O 1
ATOM 499 N N . ASP A 1 73 ? -21.383 -3.274 8.555 1.00 22.30 103 ASP A N 1
ATOM 500 C CA . ASP A 1 73 ? -20.771 -4.621 8.659 1.00 21.61 103 ASP A CA 1
ATOM 501 C C . ASP A 1 73 ? -20.409 -5.307 7.340 1.00 21.05 103 ASP A C 1
ATOM 502 O O . ASP A 1 73 ? -19.715 -6.258 7.417 1.00 19.90 103 ASP A O 1
ATOM 507 N N . PHE A 1 74 ? -20.936 -4.868 6.207 1.00 21.11 104 PHE A N 1
ATOM 508 C CA . PHE A 1 74 ? -20.610 -5.458 4.890 1.00 21.20 104 PHE A CA 1
ATOM 509 C C . PHE A 1 74 ? -20.684 -6.989 4.946 1.00 21.29 104 PHE A C 1
ATOM 510 O O . PHE A 1 74 ? -19.718 -7.686 4.587 1.00 20.52 104 PHE A O 1
ATOM 518 N N . LEU A 1 75 ? -21.832 -7.501 5.405 1.00 21.45 105 LEU A N 1
ATOM 519 C CA . LEU A 1 75 ? -22.123 -8.931 5.368 1.00 22.50 105 LEU A CA 1
ATOM 520 C C . LEU A 1 75 ? -23.453 -9.146 4.657 1.00 23.12 105 LEU A C 1
ATOM 521 O O . LEU A 1 75 ? -24.343 -8.303 4.745 1.00 22.70 105 LEU A O 1
ATOM 526 N N . PRO A 1 76 ? -23.633 -10.291 3.961 1.00 23.80 106 PRO A N 1
ATOM 527 C CA . PRO A 1 76 ? -24.934 -10.661 3.405 1.00 24.94 106 PRO A CA 1
ATOM 528 C C . PRO A 1 76 ? -25.978 -10.836 4.519 1.00 25.68 106 PRO A C 1
ATOM 529 O O . PRO A 1 76 ? -25.611 -11.135 5.663 1.00 24.92 106 PRO A O 1
ATOM 533 N N . ALA A 1 77 ? -27.257 -10.684 4.154 1.00 27.38 107 ALA A N 1
ATOM 534 C CA . ALA A 1 77 ? -28.390 -10.686 5.087 1.00 30.11 107 ALA A CA 1
ATOM 535 C C . ALA A 1 77 ? -28.372 -11.933 5.981 1.00 32.57 107 ALA A C 1
ATOM 536 O O . ALA A 1 77 ? -28.655 -11.842 7.180 1.00 34.92 107 ALA A O 1
ATOM 538 N N . ASP A 1 78 ? -28.047 -13.087 5.390 1.00 33.31 108 ASP A N 1
ATOM 539 C CA . ASP A 1 78 ? -28.026 -14.365 6.105 1.00 35.17 108 ASP A CA 1
ATOM 540 C C . ASP A 1 78 ? -26.682 -15.069 5.877 1.00 34.56 108 ASP A C 1
ATOM 541 O O . ASP A 1 78 ? -25.937 -14.741 4.951 1.00 33.94 108 ASP A O 1
ATOM 546 N N . ARG A 1 79 ? -26.425 -16.083 6.708 1.00 34.25 109 ARG A N 1
ATOM 547 C CA . ARG A 1 79 ? -25.142 -16.756 6.772 1.00 34.00 109 ARG A CA 1
ATOM 548 C C . ARG A 1 79 ? -25.211 -18.115 6.060 1.00 31.84 109 ARG A C 1
ATOM 549 O O . ARG A 1 79 ? -24.484 -19.023 6.444 1.00 30.49 109 ARG A O 1
ATOM 557 N N . THR A 1 80 ? -26.048 -18.259 5.019 1.00 29.94 110 THR A N 1
ATOM 558 C CA . THR A 1 80 ? -26.217 -19.576 4.383 1.00 29.38 110 THR A CA 1
ATOM 559 C C . THR A 1 80 ? -24.887 -20.044 3.776 1.00 27.43 110 THR A C 1
ATOM 560 O O . THR A 1 80 ? -24.642 -21.233 3.728 1.00 27.32 110 THR A O 1
ATOM 564 N N . ASN A 1 81 ? -24.035 -19.105 3.346 1.00 25.57 111 ASN A N 1
ATOM 565 C CA . ASN A 1 81 ? -22.736 -19.429 2.747 1.00 24.98 111 ASN A CA 1
ATOM 566 C C . ASN A 1 81 ? -21.576 -19.033 3.671 1.00 23.33 111 ASN A C 1
ATOM 567 O O . ASN A 1 81 ? -20.431 -18.997 3.225 1.00 22.05 111 ASN A O 1
ATOM 572 N N . ILE A 1 82 ? -21.867 -18.771 4.951 1.00 22.40 112 ILE A N 1
ATOM 573 C CA . ILE A 1 82 ? -20.879 -18.272 5.897 1.00 21.52 112 ILE A CA 1
ATOM 574 C C . ILE A 1 82 ? -20.815 -19.218 7.103 1.00 20.96 112 ILE A C 1
ATOM 575 O O . ILE A 1 82 ? -21.828 -19.469 7.764 1.00 20.14 112 ILE A O 1
ATOM 580 N N . ILE A 1 83 ? -19.605 -19.722 7.377 1.00 19.26 113 ILE A N 1
ATOM 581 C CA . ILE A 1 83 ? -19.327 -20.548 8.549 1.00 18.98 113 ILE A CA 1
ATOM 582 C C . ILE A 1 83 ? -19.312 -19.654 9.792 1.00 18.25 113 ILE A C 1
ATOM 583 O O . ILE A 1 83 ? -19.962 -19.965 10.783 1.00 17.44 113 ILE A O 1
ATOM 588 N N . ALA A 1 84 ? -18.558 -18.551 9.718 1.00 17.92 114 ALA A N 1
ATOM 589 C CA . ALA A 1 84 ? -18.444 -17.594 10.812 1.00 17.79 114 ALA A CA 1
ATOM 590 C C . ALA A 1 84 ? -17.901 -16.266 10.277 1.00 17.81 114 ALA A C 1
ATOM 591 O O . ALA A 1 84 ? -17.235 -16.226 9.236 1.00 17.09 114 ALA A O 1
ATOM 593 N N . ALA A 1 85 ? -18.197 -15.182 11.003 1.00 17.98 115 ALA A N 1
ATOM 594 C CA . ALA A 1 85 ? -17.732 -13.854 10.638 1.00 18.25 115 ALA A CA 1
ATOM 595 C C . ALA A 1 85 ? -17.723 -12.935 11.863 1.00 18.33 115 ALA A C 1
ATOM 596 O O . ALA A 1 85 ? -18.587 -13.029 12.723 1.00 18.87 115 ALA A O 1
ATOM 598 N N . THR A 1 86 ? -16.733 -12.038 11.905 1.00 18.00 116 THR A N 1
ATOM 599 C CA . THR A 1 86 ? -16.683 -10.973 12.879 1.00 17.99 116 THR A CA 1
ATOM 600 C C . THR A 1 86 ? -17.545 -9.815 12.376 1.00 17.93 116 THR A C 1
ATOM 601 O O . THR A 1 86 ? -18.035 -9.831 11.243 1.00 17.02 116 THR A O 1
ATOM 605 N N . LYS A 1 87 ? -17.717 -8.810 13.237 1.00 18.60 117 LYS A N 1
ATOM 606 C CA . LYS A 1 87 ? -18.209 -7.514 12.825 1.00 19.56 117 LYS A CA 1
ATOM 607 C C . LYS A 1 87 ? -17.069 -6.808 12.075 1.00 18.72 117 LYS A C 1
ATOM 608 O O . LYS A 1 87 ? -15.934 -7.302 12.048 1.00 17.47 117 LYS A O 1
ATOM 614 N N . MET A 1 88 ? -17.375 -5.657 11.468 1.00 17.61 118 MET A N 1
ATOM 615 C CA . MET A 1 88 ? -16.377 -4.874 10.752 1.00 17.96 118 MET A CA 1
ATOM 616 C C . MET A 1 88 ? -15.632 -4.006 11.774 1.00 17.72 118 MET A C 1
ATOM 617 O O . MET A 1 88 ? -16.169 -3.023 12.275 1.00 17.15 118 MET A O 1
ATOM 622 N N . LEU A 1 89 ? -14.397 -4.411 12.092 1.00 17.93 119 LEU A N 1
ATOM 623 C CA . LEU A 1 89 ? -13.636 -3.843 13.194 1.00 18.39 119 LEU A CA 1
ATOM 624 C C . LEU A 1 89 ? -12.883 -2.589 12.740 1.00 18.58 119 LEU A C 1
ATOM 625 O O . LEU A 1 89 ? -12.312 -2.553 11.646 1.00 18.34 119 LEU A O 1
ATOM 630 N N . GLY A 1 90 ? -12.855 -1.589 13.628 1.00 18.25 120 GLY A N 1
ATOM 631 C CA . GLY A 1 90 ? -12.062 -0.391 13.448 1.00 18.40 120 GLY A CA 1
ATOM 632 C C . GLY A 1 90 ? -10.600 -0.654 13.792 1.00 18.06 120 GLY A C 1
ATOM 633 O O . GLY A 1 90 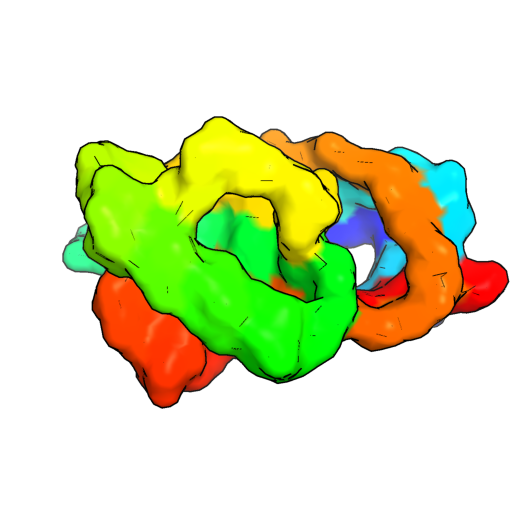? -10.265 -1.712 14.325 1.00 17.65 120 GLY A O 1
ATOM 634 N N . PRO A 1 91 ? -9.684 0.291 13.483 1.00 18.92 121 PRO A N 1
ATOM 635 C CA . PRO A 1 91 ? -8.280 0.150 13.866 1.00 18.65 121 PRO A CA 1
ATOM 636 C C . PRO A 1 91 ? -8.149 -0.096 15.380 1.00 18.48 121 PRO A C 1
ATOM 637 O O . PRO A 1 91 ? -8.780 0.597 16.183 1.00 18.06 121 PRO A O 1
ATOM 641 N N . GLY A 1 92 ? -7.378 -1.126 15.749 1.00 18.28 122 GLY A N 1
ATOM 642 C CA . GLY A 1 92 ? -7.162 -1.502 17.145 1.00 18.54 122 GLY A CA 1
ATOM 643 C C . GLY A 1 92 ? -8.271 -2.375 17.724 1.00 18.75 122 GLY A C 1
ATOM 644 O O . GLY A 1 92 ? -8.158 -2.835 18.859 1.00 18.52 122 GLY A O 1
ATOM 645 N N . GLY A 1 93 ? -9.348 -2.604 16.961 1.00 18.41 123 GLY A N 1
ATOM 646 C CA . GLY A 1 93 ? -10.434 -3.473 17.399 1.00 18.60 123 GLY A CA 1
ATOM 647 C C . GLY A 1 93 ? -10.058 -4.943 17.273 1.00 19.15 123 GLY A C 1
ATOM 648 O O . GLY A 1 93 ? -9.222 -5.306 16.443 1.00 19.57 123 GLY A O 1
ATOM 649 N N . SER A 1 94 ? -10.673 -5.792 18.106 1.00 18.99 124 SER A N 1
ATOM 650 C CA . SER A 1 94 ? -10.508 -7.238 18.007 1.00 19.24 124 SER A CA 1
ATOM 651 C C . SER A 1 94 ? -11.835 -7.934 18.324 1.00 18.91 124 SER A C 1
ATOM 652 O O . SER A 1 94 ? -12.718 -7.358 18.954 1.00 17.80 124 SER A O 1
ATOM 655 N N . GLU A 1 95 ? -11.981 -9.171 17.843 1.00 18.50 125 GLU A N 1
ATOM 656 C CA . GLU A 1 95 ? -13.180 -9.952 18.110 1.00 18.17 125 GLU A CA 1
ATOM 657 C C . GLU A 1 95 ? -12.830 -11.438 18.057 1.00 18.03 125 GLU A C 1
ATOM 658 O O . GLU A 1 95 ? -12.041 -11.853 17.222 1.00 17.68 125 GLU A O 1
ATOM 664 N N . THR A 1 96 ? -13.435 -12.203 18.971 1.00 17.90 126 THR A N 1
ATOM 665 C CA . THR A 1 96 ? -13.338 -13.650 19.005 1.00 18.33 126 THR A CA 1
ATOM 666 C C . THR A 1 96 ? -14.663 -14.238 18.511 1.00 18.40 126 THR A C 1
ATOM 667 O O . THR A 1 96 ? -15.732 -13.856 18.985 1.00 18.64 126 THR A O 1
ATOM 671 N N . ILE A 1 97 ? -14.569 -15.157 17.547 1.00 18.77 127 ILE A N 1
ATOM 672 C CA . ILE A 1 97 ? -15.717 -15.880 17.013 1.00 18.93 127 ILE A CA 1
ATOM 673 C C . ILE A 1 97 ? -15.533 -17.364 17.348 1.00 19.36 127 ILE A C 1
ATOM 674 O O . ILE A 1 97 ? -14.411 -17.857 17.406 1.00 19.61 127 ILE A O 1
ATOM 679 N N . THR A 1 98 ? -16.655 -18.047 17.591 1.00 20.02 128 THR A N 1
ATOM 680 C CA . THR A 1 98 ? -16.690 -19.462 17.927 1.00 20.35 128 THR A CA 1
ATOM 681 C C . THR A 1 98 ? -17.630 -20.165 16.940 1.00 19.79 128 THR A C 1
ATOM 682 O O . THR A 1 98 ? -18.691 -19.643 16.616 1.00 20.98 128 THR A O 1
ATOM 686 N N . PHE A 1 99 ? -17.226 -21.346 16.462 1.00 19.07 129 PHE A N 1
ATOM 687 C CA . PHE A 1 99 ? -18.027 -22.130 15.538 1.00 18.42 129 PHE A CA 1
ATOM 688 C C . PHE A 1 99 ? -17.589 -23.595 15.605 1.00 18.38 129 PHE A C 1
ATOM 689 O O . PHE A 1 99 ? -16.458 -23.900 15.984 1.00 18.91 129 PHE A O 1
ATOM 697 N N . THR A 1 100 ? -18.503 -24.493 15.234 1.00 18.08 130 THR A N 1
ATOM 698 C CA . THR A 1 100 ? -18.170 -25.894 15.052 1.00 18.23 130 THR A CA 1
ATOM 699 C C . THR A 1 100 ? -17.504 -26.052 13.683 1.00 17.69 130 THR A C 1
ATOM 700 O O . THR A 1 100 ? -18.073 -25.664 12.666 1.00 17.28 130 THR A O 1
ATOM 704 N N . ALA A 1 101 ? -16.292 -26.606 13.660 1.00 18.01 131 ALA A N 1
ATOM 705 C CA . ALA A 1 101 ? -15.594 -26.800 12.393 1.00 18.16 131 ALA A CA 1
ATOM 706 C C . ALA A 1 101 ? -16.479 -27.648 11.486 1.00 18.09 131 ALA A C 1
ATOM 707 O O . ALA A 1 101 ? -17.055 -28.637 11.935 1.00 18.17 131 ALA A O 1
ATOM 709 N N . PRO A 1 102 ? -16.633 -27.277 10.196 1.00 18.04 132 PRO A N 1
ATOM 710 C CA . PRO A 1 102 ? -17.481 -28.029 9.269 1.00 18.04 132 PRO A CA 1
ATOM 711 C C . PRO A 1 102 ? -16.799 -29.326 8.803 1.00 17.89 132 PRO A C 1
ATOM 712 O O . PRO A 1 102 ? -15.814 -29.754 9.407 1.00 17.56 132 PRO A O 1
ATOM 716 N N . ALA A 1 103 ? -17.338 -29.938 7.740 1.00 17.85 133 ALA A N 1
ATOM 717 C CA . ALA A 1 103 ? -16.797 -31.160 7.160 1.00 17.94 133 ALA A CA 1
ATOM 718 C C . ALA A 1 103 ? -15.365 -30.917 6.687 1.00 17.98 133 ALA A C 1
ATOM 719 O O . ALA A 1 103 ? -14.998 -29.786 6.364 1.00 17.78 133 ALA A O 1
ATOM 721 N N . PRO A 1 104 ? -14.494 -31.951 6.660 1.00 18.08 134 PRO A N 1
ATOM 722 C CA . PRO A 1 104 ? -13.129 -31.782 6.166 1.00 18.34 134 PRO A CA 1
ATOM 723 C C . PRO A 1 104 ? -13.148 -31.247 4.726 1.00 18.83 134 PRO A C 1
ATOM 724 O O . PRO A 1 104 ? -14.049 -31.592 3.947 1.00 18.87 134 PRO A O 1
ATOM 728 N N . GLY A 1 105 ? -12.170 -30.391 4.412 1.00 18.93 135 GLY A N 1
ATOM 729 C CA . GLY A 1 105 ? -12.095 -29.675 3.148 1.00 18.76 135 GLY A CA 1
ATOM 730 C C . GLY A 1 105 ? -11.328 -28.372 3.301 1.00 18.88 135 GLY A C 1
ATOM 731 O O . GLY A 1 105 ? -10.759 -28.096 4.364 1.00 19.00 135 GLY A O 1
ATOM 732 N N . THR A 1 106 ? -11.312 -27.574 2.232 1.00 18.94 136 THR A N 1
ATOM 733 C CA . THR A 1 106 ? -10.667 -26.271 2.229 1.00 19.35 136 THR A CA 1
ATOM 734 C C . THR A 1 106 ? -11.754 -25.193 2.184 1.00 18.97 136 THR A C 1
ATOM 735 O O . THR A 1 106 ? -12.733 -25.316 1.439 1.00 18.62 136 THR A O 1
ATOM 739 N N . TYR A 1 107 ? -11.572 -24.156 3.008 1.00 18.55 137 TYR A N 1
ATOM 740 C CA . TYR A 1 107 ? -12.539 -23.078 3.180 1.00 17.99 137 TYR A CA 1
ATOM 741 C C . TYR A 1 107 ? -11.804 -21.734 3.096 1.00 17.95 137 TYR A C 1
ATOM 742 O O . TYR A 1 107 ? -10.873 -21.484 3.867 1.00 18.01 137 TYR A O 1
ATOM 751 N N . VAL A 1 108 ? -12.221 -20.878 2.159 1.00 17.23 138 VAL A N 1
ATOM 752 C 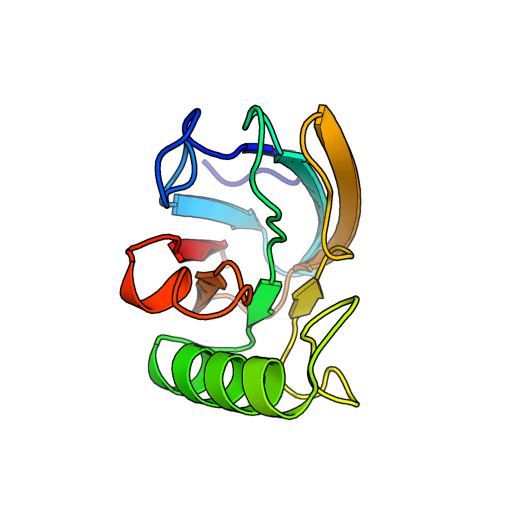CA . VAL A 1 108 ? -11.611 -19.561 1.988 1.00 17.03 138 VAL A CA 1
ATOM 753 C C . VAL A 1 108 ? -12.082 -18.654 3.131 1.00 16.51 138 VAL A C 1
ATOM 754 O O . VAL A 1 108 ? -13.235 -18.711 3.557 1.00 16.14 138 VAL A O 1
ATOM 758 N N . PHE A 1 109 ? -11.159 -17.834 3.639 1.00 16.46 139 PHE A N 1
ATOM 759 C CA . PHE A 1 109 ? -11.508 -16.736 4.519 1.00 16.42 139 PHE A CA 1
ATOM 760 C C . PHE A 1 109 ? -11.019 -15.442 3.863 1.00 16.45 139 PHE A C 1
ATOM 761 O O . PHE A 1 109 ? -10.029 -15.446 3.134 1.00 16.20 139 PHE A O 1
ATOM 769 N N . LEU A 1 110 ? -11.772 -14.362 4.085 1.00 16.62 140 LEU A N 1
ATOM 770 C CA . LEU A 1 110 ? -11.531 -13.093 3.431 1.00 16.46 140 LEU A CA 1
ATOM 771 C C . LEU A 1 110 ? -12.040 -11.953 4.316 1.00 16.49 140 LEU A C 1
ATOM 772 O O . LEU A 1 110 ? -12.871 -12.161 5.209 1.00 16.14 140 LEU A O 1
ATOM 777 N N . CYS A 1 111 ? -11.513 -10.756 4.051 1.00 15.90 141 CYS A N 1
ATOM 778 C CA . CYS A 1 111 ? -12.106 -9.525 4.518 1.00 16.10 141 CYS A CA 1
ATOM 779 C C . CYS A 1 111 ? -13.097 -9.035 3.459 1.00 15.99 141 CYS A C 1
ATOM 780 O O . CYS A 1 111 ? -12.750 -8.969 2.274 1.00 15.75 141 CYS A O 1
ATOM 783 N N . THR A 1 112 ? -14.323 -8.711 3.887 1.00 15.76 142 THR A N 1
ATOM 784 C CA . THR A 1 112 ? -15.370 -8.301 2.954 1.00 16.08 142 THR A CA 1
ATOM 785 C C . THR A 1 112 ? -15.470 -6.772 2.871 1.00 15.81 142 THR A C 1
ATOM 786 O O . THR A 1 112 ? -16.413 -6.272 2.252 1.00 15.66 142 THR A O 1
ATOM 790 N N . TYR A 1 113 ? -14.530 -6.032 3.474 1.00 16.11 143 TYR A N 1
ATOM 791 C CA . TYR A 1 113 ? -14.511 -4.577 3.249 1.00 16.88 143 TYR A CA 1
ATOM 792 C C . TYR A 1 113 ? -14.265 -4.339 1.758 1.00 17.45 143 TYR A C 1
ATOM 793 O O . TYR A 1 113 ? -13.447 -5.033 1.158 1.00 16.74 143 TYR A O 1
ATOM 802 N N . PRO A 1 114 ? -15.016 -3.419 1.102 1.00 18.08 144 PRO A N 1
ATOM 803 C CA . PRO A 1 114 ? -14.861 -3.157 -0.333 1.00 18.08 144 PRO A CA 1
ATOM 804 C C . PRO A 1 114 ? -13.406 -3.104 -0.832 1.00 18.21 144 PRO A C 1
ATOM 805 O O . PRO A 1 114 ? -12.599 -2.312 -0.329 1.00 17.80 144 PRO A O 1
ATOM 809 N N . ALA A 1 115 ? -13.098 -3.999 -1.786 1.00 18.38 145 ALA A N 1
ATOM 810 C CA . ALA A 1 115 ? -11.831 -4.068 -2.545 1.00 18.23 145 ALA A CA 1
ATOM 811 C C . ALA A 1 115 ? -10.754 -4.868 -1.804 1.00 17.96 145 ALA A C 1
ATOM 812 O O . ALA A 1 115 ? -9.700 -5.132 -2.377 1.00 17.50 145 ALA A O 1
ATOM 814 N N . HIS A 1 116 ? -11.002 -5.257 -0.546 1.00 18.76 146 HIS A N 1
ATOM 815 C CA . HIS A 1 116 ? -9.942 -5.837 0.286 1.00 18.65 146 HIS A CA 1
ATOM 816 C C . HIS A 1 116 ? -9.633 -7.274 -0.154 1.00 19.25 146 HIS A C 1
ATOM 817 O O . HIS A 1 116 ? -8.471 -7.679 -0.127 1.00 18.77 146 HIS A O 1
ATOM 824 N N . TYR A 1 117 ? -10.668 -8.015 -0.572 1.00 19.74 147 TYR A N 1
ATOM 825 C CA . TYR A 1 117 ? -10.531 -9.401 -1.043 1.00 21.09 147 TYR A CA 1
ATOM 826 C C . TYR A 1 117 ? -9.707 -9.431 -2.335 1.00 21.62 147 TYR A C 1
ATOM 827 O O . TYR A 1 117 ? -8.712 -10.147 -2.417 1.00 21.14 147 TYR A O 1
ATOM 836 N N . ALA A 1 118 ? -10.124 -8.634 -3.329 1.00 22.98 148 ALA A N 1
ATOM 837 C CA . ALA A 1 118 ? -9.370 -8.460 -4.577 1.00 23.87 148 ALA A CA 1
ATOM 838 C C . ALA A 1 118 ? -7.952 -7.963 -4.264 1.00 24.88 148 ALA A C 1
ATOM 839 O O . ALA A 1 118 ? -7.010 -8.275 -4.993 1.00 26.27 148 ALA A O 1
ATOM 841 N N . GLY A 1 119 ? -7.817 -7.204 -3.169 1.00 24.49 149 GLY A N 1
ATOM 842 C CA . GLY A 1 119 ? -6.546 -6.639 -2.711 1.00 24.95 149 GLY A CA 1
ATOM 843 C C . GLY A 1 119 ? -5.584 -7.668 -2.130 1.00 25.12 149 GLY A C 1
ATOM 844 O O . GLY A 1 119 ? -4.423 -7.345 -1.886 1.00 25.85 149 GLY A O 1
ATOM 845 N N . GLY A 1 120 ? -6.067 -8.893 -1.891 1.00 25.45 150 GLY A N 1
ATOM 846 C CA . GLY A 1 120 ? -5.248 -10.011 -1.416 1.00 25.36 150 GLY A CA 1
ATOM 847 C C . GLY A 1 120 ? -5.496 -10.342 0.049 1.00 24.85 150 GLY A C 1
ATOM 848 O O . GLY A 1 120 ? -4.752 -11.114 0.644 1.00 24.74 150 GLY A O 1
ATOM 849 N N . MET A 1 121 ? -6.544 -9.757 0.642 1.00 23.78 151 MET A N 1
ATOM 850 C CA . MET A 1 121 ? -6.851 -10.013 2.033 1.00 22.85 151 MET A CA 1
ATOM 851 C C . MET A 1 121 ? -7.716 -11.272 2.131 1.00 21.91 151 MET A C 1
ATOM 852 O O . MET A 1 121 ? -8.944 -11.210 2.254 1.00 20.75 151 MET A O 1
ATOM 857 N N . LYS A 1 122 ? -7.037 -12.417 2.069 1.00 21.26 152 LYS A N 1
ATOM 858 C CA . LYS A 1 122 ? -7.682 -13.707 1.997 1.00 21.66 152 LYS A CA 1
ATOM 859 C C . LYS A 1 122 ? -6.713 -14.786 2.486 1.00 20.31 152 LYS A C 1
ATOM 860 O O . LYS A 1 122 ? -5.506 -14.569 2.610 1.00 19.46 152 LYS A O 1
ATOM 866 N N . GLY A 1 123 ? -7.271 -15.964 2.745 1.00 19.64 153 GLY A N 1
ATOM 867 C CA . GLY A 1 123 ? -6.496 -17.141 3.055 1.00 19.22 153 GLY A CA 1
ATOM 868 C C . GLY A 1 123 ? -7.360 -18.380 2.968 1.00 18.93 153 GLY A C 1
ATOM 869 O O . GLY A 1 123 ? -8.480 -18.329 2.451 1.00 17.90 153 GLY A O 1
ATOM 870 N N . VAL A 1 124 ? -6.827 -19.497 3.469 1.00 18.53 154 VAL A N 1
ATOM 871 C CA . VAL A 1 124 ? -7.513 -20.776 3.418 1.00 18.52 154 VAL A CA 1
ATOM 872 C C . VAL A 1 124 ? -7.500 -21.401 4.814 1.00 18.10 154 VAL A C 1
ATOM 873 O O . VAL A 1 124 ? -6.440 -21.539 5.420 1.00 18.04 154 VAL A O 1
ATOM 877 N N . MET A 1 125 ? -8.693 -21.750 5.307 1.00 18.27 155 MET A N 1
ATOM 878 C CA . MET A 1 125 ? -8.866 -22.622 6.464 1.00 18.45 155 MET A CA 1
ATOM 879 C C . MET A 1 125 ? -9.017 -24.060 5.952 1.00 18.56 155 MET A C 1
ATOM 880 O O . MET A 1 125 ? -9.997 -24.381 5.272 1.00 18.15 155 MET A O 1
ATOM 885 N N . THR A 1 126 ? -8.020 -24.901 6.249 1.00 18.63 156 THR A N 1
ATOM 886 C CA . THR A 1 126 ? -8.093 -26.327 5.985 1.00 19.01 156 THR A CA 1
ATOM 887 C C . THR A 1 126 ? -8.721 -27.006 7.206 1.00 18.94 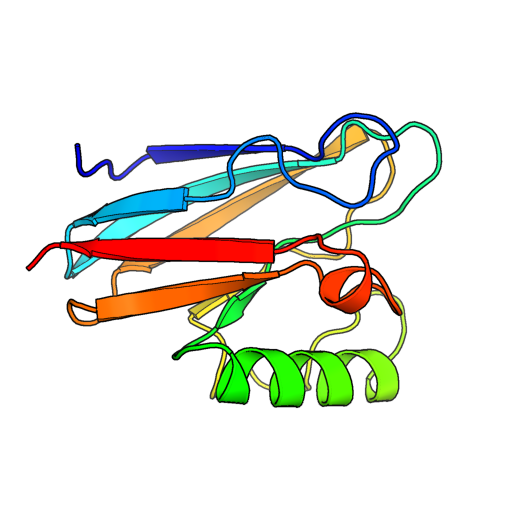156 THR A C 1
ATOM 888 O O . THR A 1 126 ? -8.316 -26.754 8.340 1.00 18.14 156 THR A O 1
ATOM 892 N N . VAL A 1 127 ? -9.728 -27.847 6.957 1.00 19.14 157 VAL A N 1
ATOM 893 C CA . VAL A 1 127 ? -10.367 -28.617 8.007 1.00 19.21 157 VAL A CA 1
ATOM 894 C C . VAL A 1 127 ? -9.929 -30.078 7.852 1.00 19.62 157 VAL A C 1
ATOM 895 O O . VAL A 1 127 ? -10.217 -30.721 6.838 1.00 19.87 157 VAL A O 1
ATOM 899 N N . ALA A 1 128 ? -9.210 -30.572 8.864 1.00 18.86 158 ALA A N 1
ATOM 900 C CA . ALA A 1 128 ? -8.648 -31.910 8.867 1.00 19.42 158 ALA A CA 1
ATOM 901 C C . ALA A 1 128 ? -9.742 -32.922 9.200 1.00 19.58 158 ALA A C 1
ATOM 902 O O . ALA A 1 128 ? -10.648 -32.627 9.976 1.00 19.28 158 ALA A O 1
ATOM 904 N N . PRO A 1 129 ? -9.680 -34.149 8.631 1.00 20.10 159 PRO A N 1
ATOM 905 C CA . PRO A 1 129 ? -10.738 -35.147 8.814 1.00 20.35 159 PRO A CA 1
ATOM 906 C C . PRO A 1 129 ? -10.712 -35.848 10.182 1.00 20.69 159 PRO A C 1
ATOM 907 O O . PRO A 1 129 ? -9.756 -35.656 10.924 1.00 21.09 159 PRO A O 1
#

Foldseek 3Di:
DADQEEEWEDPEQALAIPDQEHEHAAQAKHKYKYWHQYDFDKWKKWKFQDDPVLVVVQLVQQVVVDDDFSGHPDQPGTQDMDGTDGHGDMDMIIGGHHDFDKIKMATSDPCSVVSVHIHIYGYDD

Radius of gyration: 13.15 Å; Cα contacts (8 Å, |Δi|>4): 322; chains: 1; bounding box: 28×39×25 Å

Int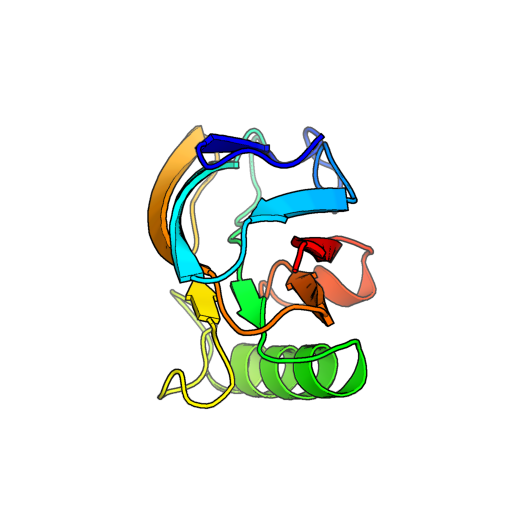erPro domains:
  IPR000923 Blue (type 1) copper domain [PF00127] (41-157)
  IPR008972 Cupredoxin [G3DSA:2.60.40.420] (34-159)
  IPR008972 Cupredoxin [SSF49503] (45-158)
  IPR028871 Blue (type 1) copper protein, binding site [PS00196] (135-151)
  IPR033138 Multicopper oxidases, conserved site [PS00079] (135-155)
  IPR050845 Copper-binding electron transfer protein [PTHR38439] (5-159)

Sequence (125 aa):
GASTTIEIASDGENLAYDKKEFTVPTGQTITVTFKNTSTAQQHNIVIVKGGEDVAAKVDEEAINAGPPDFLPADRTNIIAATKMLGPGGSETITFTAPAPGTYVFLCTYPAHYAGGMKGVMTVAP

CATH classification: 2.60.40.420